Protein AF-A0A926IYL0-F1 (afdb_monomer_lite)

Organism: Aeromonas hydrophila (NCBI:txid644)

Structure (mmCIF, N/CA/C/O backbone):
data_AF-A0A926IYL0-F1
#
_entry.id   AF-A0A926IYL0-F1
#
loop_
_atom_site.group_PDB
_atom_site.id
_atom_site.type_symbol
_atom_site.label_atom_id
_atom_site.label_alt_id
_atom_site.label_comp_id
_atom_site.label_asym_id
_atom_site.label_entity_id
_atom_site.label_seq_id
_atom_site.pdbx_PDB_ins_code
_atom_site.Cartn_x
_atom_site.Cartn_y
_atom_site.Cartn_z
_atom_site.occupancy
_atom_site.B_iso_or_equiv
_atom_site.auth_seq_id
_atom_site.auth_comp_id
_atom_site.auth_asym_id
_atom_site.auth_atom_id
_atom_site.pdbx_PDB_model_num
ATOM 1 N N . MET A 1 1 ? -13.057 -9.844 16.218 1.00 82.31 1 MET A N 1
ATOM 2 C CA . MET A 1 1 ? -12.893 -8.982 15.031 1.00 82.31 1 MET A CA 1
ATOM 3 C C . MET A 1 1 ? -11.669 -8.113 15.244 1.00 82.31 1 MET A C 1
ATOM 5 O O . MET A 1 1 ? -11.475 -7.644 16.361 1.00 82.31 1 MET A O 1
ATOM 9 N N . THR A 1 2 ? -10.839 -7.947 14.222 1.00 90.50 2 THR A N 1
ATOM 10 C CA . THR A 1 2 ? -9.622 -7.123 14.269 1.00 90.50 2 THR A CA 1
ATOM 11 C C . THR A 1 2 ? -9.587 -6.169 13.085 1.00 90.50 2 THR A C 1
ATOM 13 O O . THR A 1 2 ? -9.972 -6.541 11.975 1.00 90.50 2 THR A O 1
ATOM 16 N N . CYS A 1 3 ? -9.118 -4.952 13.325 1.00 91.56 3 CYS A N 1
ATOM 17 C CA . CYS A 1 3 ? -8.721 -4.010 12.291 1.00 91.56 3 CYS A CA 1
ATOM 18 C C . CYS A 1 3 ? -7.253 -4.248 11.940 1.00 91.56 3 CYS A C 1
ATOM 20 O O . CYS A 1 3 ? -6.464 -4.689 12.785 1.00 91.56 3 CYS A O 1
ATOM 22 N N . SER A 1 4 ? -6.885 -3.922 10.708 1.00 93.75 4 SER A N 1
ATOM 23 C CA . SER A 1 4 ? -5.505 -3.995 10.247 1.00 93.75 4 SER A CA 1
ATOM 24 C C . SER A 1 4 ? -5.172 -2.742 9.461 1.00 93.75 4 SER A C 1
ATOM 26 O O . SER A 1 4 ? -5.977 -2.266 8.660 1.00 93.75 4 SER A O 1
ATOM 28 N N . ILE A 1 5 ? -3.965 -2.232 9.669 1.00 95.12 5 ILE A N 1
ATOM 29 C CA . ILE A 1 5 ? -3.376 -1.207 8.818 1.00 95.12 5 ILE A CA 1
ATOM 30 C C . ILE A 1 5 ? -2.307 -1.854 7.952 1.00 95.12 5 ILE A C 1
ATOM 32 O O . ILE A 1 5 ? -1.480 -2.630 8.438 1.00 95.12 5 ILE A O 1
ATOM 36 N N . CYS A 1 6 ? -2.370 -1.572 6.658 1.00 95.38 6 CYS A N 1
ATOM 37 C CA . CYS A 1 6 ? -1.532 -2.195 5.649 1.00 95.38 6 CYS A CA 1
ATOM 38 C C . CYS A 1 6 ? -0.869 -1.126 4.786 1.00 95.38 6 CYS A C 1
ATOM 40 O O . CYS A 1 6 ? -1.476 -0.085 4.523 1.00 95.38 6 CYS A O 1
ATOM 42 N N . SER A 1 7 ? 0.349 -1.387 4.326 1.00 95.62 7 SER A N 1
ATOM 43 C CA . SER A 1 7 ? 0.940 -0.657 3.208 1.00 95.62 7 SER A CA 1
ATOM 44 C C . SER A 1 7 ? 0.528 -1.317 1.895 1.00 95.62 7 SER A C 1
ATOM 46 O O . SER A 1 7 ? 0.312 -2.527 1.829 1.00 95.62 7 SER A O 1
ATOM 48 N N . ILE A 1 8 ? 0.403 -0.509 0.849 1.00 95.94 8 ILE A N 1
ATOM 49 C CA . ILE A 1 8 ? 0.187 -0.953 -0.526 1.00 95.94 8 ILE A CA 1
ATOM 50 C C . ILE A 1 8 ? 1.194 -0.199 -1.371 1.00 95.94 8 ILE A C 1
ATOM 52 O O . ILE A 1 8 ? 1.213 1.034 -1.327 1.00 95.94 8 ILE A O 1
ATOM 56 N N . GLY A 1 9 ? 1.987 -0.912 -2.159 1.00 94.31 9 GLY A N 1
ATOM 57 C CA . GLY A 1 9 ? 2.900 -0.263 -3.077 1.00 94.31 9 GLY A CA 1
ATOM 58 C C . GLY A 1 9 ? 3.208 -1.054 -4.332 1.00 94.31 9 GLY A C 1
ATOM 59 O O . GLY A 1 9 ? 2.863 -2.227 -4.465 1.00 94.31 9 GLY A O 1
ATOM 60 N N . SER A 1 10 ? 3.817 -0.363 -5.287 1.00 94.31 10 SER A N 1
ATOM 61 C CA . SER A 1 10 ? 4.133 -0.906 -6.602 1.00 94.31 10 SER A CA 1
ATOM 62 C C . SER A 1 10 ? 5.269 -0.133 -7.267 1.00 94.31 10 SER A C 1
ATOM 64 O O . SER A 1 10 ? 5.375 1.085 -7.102 1.00 94.31 10 SER A O 1
ATOM 66 N N . ASN A 1 11 ? 6.085 -0.849 -8.040 1.00 92.94 11 ASN A N 1
ATOM 67 C CA . ASN A 1 11 ? 7.134 -0.297 -8.899 1.00 92.94 11 ASN A CA 1
ATOM 68 C C . ASN A 1 11 ? 6.748 -0.376 -10.383 1.00 92.94 11 ASN A C 1
ATOM 70 O O . ASN A 1 11 ? 6.994 0.558 -11.143 1.00 92.94 11 ASN A O 1
ATOM 74 N N . LEU A 1 12 ? 6.142 -1.494 -10.793 1.00 91.94 12 LEU A N 1
ATOM 75 C CA . LEU A 1 12 ? 5.731 -1.743 -12.176 1.00 91.94 12 LEU A CA 1
ATOM 76 C C . LEU A 1 12 ? 4.294 -1.271 -12.370 1.00 91.94 12 LEU A C 1
ATOM 78 O O . LEU A 1 12 ? 3.441 -1.638 -11.574 1.00 91.94 12 LEU A O 1
ATOM 82 N N . ASP A 1 13 ? 4.041 -0.454 -13.395 1.00 92.50 13 ASP A N 1
ATOM 83 C CA . ASP A 1 13 ? 2.735 0.157 -13.694 1.00 92.50 13 ASP A CA 1
ATOM 84 C C . ASP A 1 13 ? 1.961 0.629 -12.442 1.00 92.50 13 ASP A C 1
ATOM 86 O O . ASP A 1 13 ? 0.798 0.269 -12.212 1.00 92.50 13 ASP A O 1
ATOM 90 N N . PRO A 1 14 ? 2.592 1.458 -11.589 1.00 91.81 14 PRO A N 1
ATOM 91 C CA . PRO A 1 14 ? 2.182 1.575 -10.198 1.00 91.81 14 PRO A CA 1
ATOM 92 C C . PRO A 1 14 ? 0.830 2.273 -10.004 1.00 91.81 14 PRO A C 1
ATOM 94 O O . PRO A 1 14 ? 0.095 1.953 -9.069 1.00 91.81 14 PRO A O 1
ATOM 97 N N . HIS A 1 15 ? 0.437 3.166 -10.920 1.00 90.69 15 HIS A N 1
ATOM 98 C CA . HIS A 1 15 ? -0.902 3.762 -10.903 1.00 90.69 15 HIS A CA 1
ATOM 99 C C . HIS A 1 15 ? -2.003 2.713 -11.101 1.00 90.69 15 HIS A C 1
ATOM 101 O O . HIS A 1 15 ? -3.037 2.777 -10.437 1.00 90.69 15 HIS A O 1
ATOM 107 N N . GLN A 1 1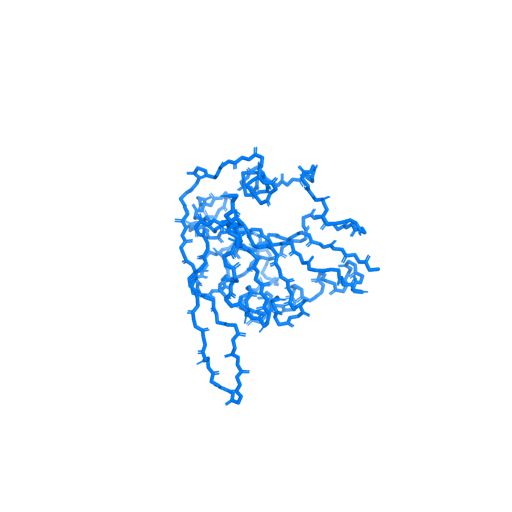6 ? -1.781 1.750 -11.998 1.00 91.25 16 GLN A N 1
ATOM 108 C CA . GLN A 1 16 ? -2.741 0.694 -12.294 1.00 91.25 16 GLN A CA 1
ATOM 109 C C . GLN A 1 16 ? -2.832 -0.288 -11.129 1.00 91.25 16 GLN A C 1
ATOM 111 O O . GLN A 1 16 ? -3.926 -0.542 -10.625 1.00 91.25 16 GLN A O 1
ATOM 116 N N . HIS A 1 17 ? -1.700 -0.823 -10.674 1.00 94.19 17 HIS A N 1
ATOM 117 C CA . HIS A 1 17 ? -1.728 -1.892 -9.682 1.00 94.19 17 HIS A CA 1
ATOM 118 C C . HIS A 1 17 ? -2.151 -1.415 -8.290 1.00 94.19 17 HIS A C 1
ATOM 120 O O . HIS A 1 17 ? -2.920 -2.116 -7.635 1.00 94.19 17 HIS A O 1
ATOM 126 N N . VAL A 1 18 ? -1.734 -0.222 -7.843 1.00 93.94 18 VAL A N 1
ATOM 127 C CA . VAL A 1 18 ? -2.199 0.312 -6.548 1.00 93.94 18 VAL A CA 1
ATOM 128 C C . VAL A 1 18 ? -3.696 0.641 -6.610 1.00 93.94 18 VAL A C 1
ATOM 130 O O . VAL A 1 18 ? -4.431 0.316 -5.680 1.00 93.94 18 VAL A O 1
ATOM 133 N N . SER A 1 19 ? -4.182 1.206 -7.723 1.00 92.25 19 SER A N 1
ATOM 134 C CA . SER A 1 19 ? -5.618 1.444 -7.951 1.00 92.25 19 SER A CA 1
ATOM 135 C C . SER A 1 19 ? -6.444 0.155 -7.854 1.00 92.25 19 SER A C 1
ATOM 137 O O . SER A 1 19 ? -7.429 0.096 -7.110 1.00 92.25 19 SER A O 1
ATOM 139 N N . GLN A 1 20 ? -6.021 -0.890 -8.572 1.00 91.94 20 GLN A N 1
ATOM 140 C CA . GLN A 1 20 ? -6.685 -2.194 -8.575 1.00 91.94 20 GLN A CA 1
ATOM 141 C C . GLN A 1 20 ? -6.681 -2.823 -7.181 1.00 91.94 20 GLN A C 1
ATOM 143 O O . GLN A 1 20 ? -7.742 -3.211 -6.695 1.00 91.94 20 GLN A O 1
ATOM 148 N N . ALA A 1 21 ? -5.536 -2.810 -6.494 1.00 93.88 21 ALA A N 1
ATOM 149 C CA . ALA A 1 21 ? -5.409 -3.353 -5.146 1.00 93.88 21 ALA A CA 1
ATOM 150 C C . ALA A 1 21 ? -6.348 -2.658 -4.149 1.00 93.88 21 ALA A C 1
ATOM 152 O O . ALA A 1 21 ? -7.046 -3.326 -3.390 1.00 93.88 21 ALA A O 1
ATOM 153 N N . VAL A 1 22 ? -6.442 -1.322 -4.172 1.00 92.44 22 VAL A N 1
ATOM 154 C CA . VAL A 1 2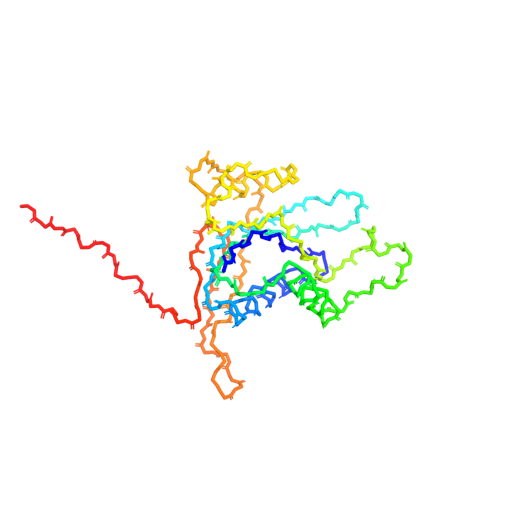2 ? -7.395 -0.588 -3.317 1.00 92.44 22 VAL A CA 1
ATOM 155 C C . VAL A 1 22 ? -8.841 -0.977 -3.648 1.00 92.44 22 VAL A C 1
ATOM 157 O O . VAL A 1 22 ? -9.652 -1.162 -2.738 1.00 92.44 22 VAL A O 1
ATOM 160 N N . GLY A 1 23 ? -9.174 -1.138 -4.932 1.00 90.50 23 GLY A N 1
ATOM 161 C CA . GLY A 1 23 ? -10.480 -1.630 -5.372 1.00 90.50 23 GLY A CA 1
ATOM 162 C C . GLY A 1 23 ? -10.801 -3.031 -4.840 1.00 90.50 23 GLY A C 1
ATOM 163 O O . GLY A 1 23 ? -11.884 -3.249 -4.294 1.00 90.50 23 GLY A O 1
ATOM 164 N N . GLU A 1 24 ? -9.857 -3.965 -4.930 1.00 91.31 24 GLU A N 1
ATOM 165 C CA . GLU A 1 24 ? -9.986 -5.337 -4.424 1.00 91.31 24 GLU A CA 1
ATOM 166 C C . GLU A 1 24 ? -10.120 -5.390 -2.899 1.00 91.31 24 GLU A C 1
ATOM 168 O O . GLU A 1 24 ? -11.002 -6.076 -2.377 1.00 91.31 24 GLU A O 1
ATOM 173 N N . LEU A 1 25 ? -9.333 -4.596 -2.170 1.00 91.31 25 LEU A N 1
ATOM 174 C CA . LEU A 1 25 ? -9.453 -4.474 -0.717 1.00 91.31 25 LEU A CA 1
ATOM 175 C C . LEU A 1 25 ? -10.805 -3.869 -0.320 1.00 91.31 25 LEU A C 1
ATOM 177 O O . LEU A 1 25 ? -11.433 -4.329 0.631 1.00 91.31 25 LEU A O 1
ATOM 181 N N . LEU A 1 26 ? -11.319 -2.883 -1.062 1.00 88.56 26 LEU A N 1
ATOM 182 C CA . LEU A 1 26 ? -12.675 -2.369 -0.838 1.00 88.56 26 LEU A CA 1
ATOM 183 C C . LEU A 1 26 ? -13.732 -3.427 -1.117 1.00 88.56 26 LEU A C 1
ATOM 185 O O . LEU A 1 26 ? -14.730 -3.498 -0.399 1.00 88.56 26 LEU A O 1
ATOM 189 N N . VAL A 1 27 ? -13.527 -4.254 -2.141 1.00 86.69 27 VAL A N 1
ATOM 190 C CA . VAL A 1 27 ? -14.383 -5.405 -2.400 1.00 86.69 27 VAL A CA 1
ATOM 191 C C . VAL A 1 27 ? -14.351 -6.328 -1.174 1.00 86.69 27 VAL A C 1
ATOM 193 O O . VAL A 1 27 ? -15.402 -6.663 -0.628 1.00 86.69 27 VAL A O 1
ATOM 196 N N . HIS A 1 28 ? -13.183 -6.668 -0.658 1.00 86.94 28 HIS A N 1
ATOM 197 C CA . HIS A 1 28 ? -13.070 -7.600 0.455 1.00 86.94 28 HIS A CA 1
ATOM 198 C C . HIS A 1 28 ? -13.622 -7.052 1.787 1.00 86.94 28 HIS A C 1
ATOM 200 O O . HIS A 1 28 ? -14.477 -7.680 2.408 1.00 86.94 28 HIS A O 1
ATOM 206 N N . PHE A 1 29 ? -13.190 -5.860 2.207 1.00 88.12 29 PHE A N 1
ATOM 207 C CA . PHE A 1 29 ? -13.500 -5.293 3.529 1.00 88.12 29 PHE A CA 1
ATOM 208 C C . PHE A 1 29 ? -14.737 -4.389 3.540 1.00 88.12 29 PHE A C 1
ATOM 210 O O . PHE A 1 29 ? -15.306 -4.100 4.586 1.00 88.12 29 PHE A O 1
ATOM 217 N N . GLY A 1 30 ? -15.187 -3.908 2.383 1.00 87.62 30 GLY A N 1
ATOM 218 C CA . GLY A 1 30 ? -16.352 -3.031 2.258 1.00 87.62 30 GLY A CA 1
ATOM 219 C C . GLY A 1 30 ? -16.083 -1.562 2.598 1.00 87.62 30 GLY A C 1
ATOM 220 O O . GLY A 1 30 ? -16.677 -0.688 1.954 1.00 87.62 30 GLY A O 1
ATOM 221 N N . ARG A 1 31 ? -15.197 -1.270 3.561 1.00 89.44 31 ARG A N 1
ATOM 222 C CA . ARG A 1 31 ? -14.730 0.083 3.909 1.00 89.44 31 ARG A CA 1
ATOM 223 C C . ARG A 1 31 ? -13.234 0.096 4.209 1.00 89.44 31 ARG A C 1
ATOM 225 O O . ARG A 1 31 ? -12.738 -0.810 4.869 1.00 89.44 31 ARG A O 1
ATOM 232 N N . LEU A 1 32 ? -12.561 1.159 3.773 1.00 92.12 32 LEU A N 1
ATOM 233 C CA . LEU A 1 32 ? -11.161 1.450 4.078 1.00 92.12 32 LEU A CA 1
ATOM 234 C C . LEU A 1 32 ? -11.004 2.930 4.444 1.00 92.12 32 LEU A C 1
ATOM 236 O O . LEU A 1 32 ? -11.699 3.779 3.884 1.00 92.12 32 LEU A O 1
ATOM 240 N N . GLN A 1 33 ? -10.055 3.247 5.316 1.00 94.12 33 GLN A N 1
ATOM 241 C CA . GLN A 1 33 ? -9.504 4.591 5.471 1.00 94.12 33 GLN A CA 1
ATOM 242 C C . GLN A 1 33 ? -8.156 4.618 4.742 1.00 94.12 33 GLN A C 1
ATOM 244 O O . GLN A 1 33 ? -7.220 3.949 5.171 1.00 94.12 33 GLN A O 1
ATOM 249 N N . LEU A 1 34 ? -8.078 5.331 3.619 1.00 95.31 34 LEU A N 1
ATOM 250 C CA . LEU A 1 34 ? -6.878 5.413 2.778 1.00 95.31 34 LEU A CA 1
ATOM 251 C C . LEU A 1 34 ? -6.104 6.694 3.108 1.00 95.31 34 LEU A C 1
ATOM 253 O O . LEU A 1 34 ? -6.734 7.740 3.258 1.00 95.31 34 LEU A O 1
ATOM 257 N N . SER A 1 35 ? -4.775 6.638 3.198 1.00 95.12 35 SER A N 1
ATOM 258 C CA . SER A 1 35 ? -3.910 7.822 3.316 1.00 95.12 35 SER A CA 1
ATOM 259 C C . SER A 1 35 ? -3.822 8.610 2.002 1.00 95.12 35 SER A C 1
ATOM 261 O O . SER A 1 35 ? -4.431 8.248 0.992 1.00 95.12 35 SER A O 1
ATOM 263 N N . SER A 1 36 ? -3.009 9.672 1.974 1.00 95.81 36 SER A N 1
A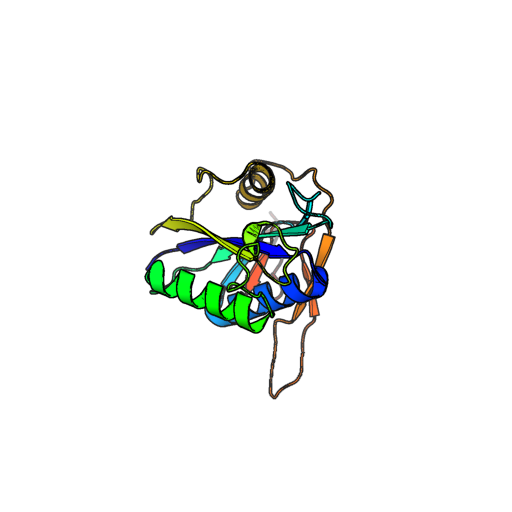TOM 264 C CA . SER A 1 36 ? -2.459 10.138 0.697 1.00 95.81 36 SER A CA 1
ATOM 265 C C . SER A 1 36 ? -1.682 9.014 -0.004 1.00 95.81 36 SER A C 1
ATOM 267 O O . SER A 1 36 ? -1.209 8.067 0.627 1.00 95.81 36 SER A O 1
ATOM 269 N N . VAL A 1 37 ? -1.547 9.122 -1.318 1.00 95.50 37 VAL A N 1
ATOM 270 C CA . VAL A 1 37 ? -0.732 8.233 -2.140 1.00 95.50 37 VAL A CA 1
ATOM 271 C C . VAL A 1 37 ? 0.506 9.018 -2.531 1.00 95.50 37 VAL A C 1
ATOM 273 O O . VAL A 1 37 ? 0.390 10.115 -3.074 1.00 95.50 37 VAL A O 1
ATOM 276 N N . ILE A 1 38 ? 1.680 8.466 -2.259 1.00 94.31 38 ILE A N 1
ATOM 277 C CA . ILE A 1 38 ? 2.962 9.119 -2.513 1.00 94.31 38 ILE A CA 1
ATOM 278 C C . ILE A 1 38 ? 3.770 8.360 -3.545 1.00 94.31 38 ILE A C 1
ATOM 280 O O . ILE A 1 38 ? 3.670 7.142 -3.660 1.00 94.31 38 ILE A O 1
ATOM 284 N N . GLN A 1 39 ? 4.600 9.094 -4.271 1.00 91.06 39 GLN A N 1
ATOM 285 C CA . GLN A 1 39 ? 5.673 8.537 -5.069 1.00 91.06 39 GLN A CA 1
ATOM 286 C C . GLN A 1 39 ? 6.983 8.672 -4.289 1.00 91.06 39 GLN A C 1
ATOM 288 O O . GLN A 1 39 ? 7.462 9.785 -4.076 1.00 91.06 39 GLN A O 1
ATOM 293 N N . THR A 1 40 ? 7.571 7.547 -3.895 1.00 84.00 40 THR A N 1
ATOM 294 C CA . THR A 1 40 ? 8.851 7.496 -3.186 1.00 84.00 40 THR A CA 1
ATOM 295 C C . THR A 1 40 ? 9.981 7.075 -4.122 1.00 84.00 40 THR A C 1
ATOM 297 O O . THR A 1 40 ? 9.786 6.440 -5.167 1.00 84.00 40 THR A O 1
ATOM 300 N N . LYS A 1 41 ? 11.209 7.449 -3.752 1.00 77.50 41 LYS A N 1
ATOM 301 C CA . LYS A 1 41 ? 12.413 6.899 -4.384 1.00 77.50 41 LYS A CA 1
ATOM 302 C C . LYS A 1 41 ? 12.651 5.480 -3.851 1.00 77.50 41 LYS A C 1
ATOM 304 O O . LYS A 1 41 ? 12.439 5.255 -2.660 1.00 77.50 41 LYS A O 1
ATOM 309 N N . PRO A 1 42 ? 13.111 4.536 -4.686 1.00 65.81 42 PRO A N 1
ATOM 310 C CA . PRO A 1 42 ? 13.356 3.177 -4.230 1.00 65.81 42 PRO A CA 1
ATOM 311 C C . PRO A 1 42 ? 14.502 3.131 -3.219 1.00 65.81 42 PRO A C 1
ATOM 313 O O . PRO A 1 42 ? 15.546 3.756 -3.414 1.00 65.81 42 PRO A O 1
ATOM 316 N N . VAL A 1 43 ? 14.338 2.319 -2.176 1.00 63.66 43 VAL A N 1
ATOM 317 C CA . VAL A 1 43 ? 15.437 1.906 -1.297 1.00 63.66 43 VAL A CA 1
ATOM 318 C C . VAL A 1 43 ? 15.905 0.531 -1.771 1.00 63.66 43 VAL A C 1
ATOM 320 O O . VAL A 1 43 ? 15.232 -0.470 -1.549 1.00 63.66 43 VAL A O 1
ATOM 323 N N . GLY A 1 44 ? 17.039 0.479 -2.474 1.00 65.44 44 GLY A N 1
ATOM 324 C CA . GLY A 1 44 ? 17.629 -0.781 -2.950 1.00 65.44 44 GLY A CA 1
ATOM 325 C C . GLY A 1 44 ? 16.970 -1.413 -4.186 1.00 65.44 44 GLY A C 1
ATOM 326 O O . GLY A 1 44 ? 17.244 -2.577 -4.469 1.00 65.44 44 GLY A O 1
ATOM 327 N N . MET A 1 45 ? 16.135 -0.670 -4.924 1.00 66.25 45 MET A N 1
ATOM 328 C CA . MET A 1 45 ? 15.557 -1.074 -6.220 1.00 66.25 45 MET A CA 1
ATOM 329 C C . MET A 1 45 ? 15.857 -0.029 -7.304 1.00 66.25 45 MET A C 1
ATOM 331 O O . MET A 1 45 ? 16.368 1.051 -7.003 1.00 66.25 45 MET A O 1
ATOM 335 N N . HIS A 1 46 ? 15.563 -0.348 -8.568 1.00 68.06 46 HIS A N 1
ATOM 336 C CA . HIS A 1 46 ? 15.955 0.492 -9.704 1.00 68.06 46 HIS A CA 1
ATOM 337 C C . HIS A 1 46 ? 14.928 1.580 -10.056 1.00 68.06 46 HIS A C 1
ATOM 339 O O . HIS A 1 46 ? 15.327 2.635 -10.550 1.00 68.06 46 HIS A O 1
ATOM 345 N N . SER A 1 47 ? 13.632 1.360 -9.809 1.00 77.25 47 SER A N 1
ATOM 346 C CA . SER A 1 47 ? 12.560 2.267 -10.248 1.00 77.25 47 SER A CA 1
ATOM 347 C C . SER A 1 47 ? 11.790 2.929 -9.101 1.00 77.25 47 SER A C 1
ATOM 349 O O . SER A 1 47 ? 11.724 2.422 -7.984 1.00 77.25 47 SER A O 1
ATOM 351 N N . ALA A 1 48 ? 11.204 4.099 -9.379 1.00 77.44 48 ALA A N 1
ATOM 352 C CA . ALA A 1 48 ? 10.330 4.804 -8.441 1.00 77.44 48 ALA A CA 1
ATOM 353 C C . ALA A 1 48 ? 9.149 3.927 -7.995 1.00 77.44 48 ALA A C 1
ATOM 355 O O . ALA A 1 48 ? 8.625 3.140 -8.778 1.00 77.44 48 ALA A O 1
ATOM 356 N N . MET A 1 49 ? 8.714 4.109 -6.751 1.00 84.31 49 MET A N 1
ATOM 357 C CA . MET A 1 49 ? 7.617 3.353 -6.151 1.00 84.31 49 MET A CA 1
ATOM 358 C C . MET A 1 49 ? 6.436 4.285 -5.882 1.00 84.31 49 MET A C 1
ATOM 360 O O . MET A 1 49 ? 6.637 5.424 -5.466 1.00 84.31 49 MET A O 1
ATOM 364 N N . ILE A 1 50 ? 5.207 3.821 -6.107 1.00 83.69 50 ILE A N 1
ATOM 365 C CA . ILE A 1 50 ? 4.013 4.463 -5.540 1.00 83.69 50 ILE A CA 1
ATOM 366 C C . ILE A 1 50 ? 3.585 3.662 -4.323 1.00 83.69 50 ILE A C 1
ATOM 368 O O . ILE A 1 50 ? 3.480 2.441 -4.415 1.00 83.69 50 ILE A O 1
ATOM 372 N N . SER A 1 51 ? 3.306 4.358 -3.225 1.00 86.12 51 SER A N 1
ATOM 373 C CA . SER A 1 51 ? 2.937 3.767 -1.943 1.00 86.12 51 SER A CA 1
ATOM 374 C C . SER A 1 51 ? 1.770 4.503 -1.291 1.00 86.12 51 SER A C 1
ATOM 376 O O . SER A 1 51 ? 1.585 5.708 -1.460 1.00 86.12 51 SER A O 1
ATOM 378 N N . SER A 1 52 ? 0.983 3.773 -0.508 1.00 87.56 52 SER A N 1
ATOM 379 C CA . SER A 1 52 ? -0.058 4.311 0.372 1.00 87.56 52 SER A CA 1
ATOM 380 C C . SER A 1 52 ? -0.242 3.405 1.588 1.00 87.56 52 SER A C 1
ATOM 382 O O . SER A 1 52 ? 0.215 2.259 1.583 1.00 87.56 52 SER A O 1
ATOM 384 N N . THR A 1 53 ? -0.926 3.897 2.619 1.00 83.88 53 THR A N 1
ATOM 385 C CA . THR A 1 53 ? -1.421 3.074 3.722 1.00 83.88 53 THR A CA 1
ATOM 386 C C . THR A 1 53 ? -2.944 3.031 3.715 1.00 83.88 53 THR A C 1
ATOM 388 O O . THR A 1 53 ? -3.626 3.994 3.356 1.00 83.88 53 THR A O 1
ATOM 391 N N . ALA A 1 54 ? -3.493 1.885 4.102 1.00 86.50 54 ALA A N 1
ATOM 392 C CA . ALA A 1 54 ? -4.925 1.674 4.224 1.00 86.50 54 ALA A CA 1
ATOM 393 C C . ALA A 1 54 ? -5.240 0.982 5.551 1.00 86.50 54 ALA A C 1
ATOM 395 O O . ALA A 1 54 ? -4.651 -0.048 5.876 1.00 86.50 54 ALA A O 1
ATOM 396 N N . CYS A 1 55 ? -6.197 1.524 6.300 1.00 84.75 55 CYS A N 1
ATOM 397 C CA . CYS A 1 55 ? -6.787 0.864 7.460 1.00 84.75 55 CYS A CA 1
ATOM 398 C C . CYS A 1 55 ? -8.116 0.217 7.057 1.00 84.75 55 CYS A C 1
ATOM 400 O O . CYS A 1 55 ? -8.980 0.876 6.469 1.00 84.75 55 CYS A O 1
ATOM 402 N N . SER A 1 56 ? -8.271 -1.076 7.335 1.00 86.31 56 SER A N 1
ATOM 403 C CA . SER A 1 56 ? -9.494 -1.818 7.040 1.00 86.31 56 SER A CA 1
ATOM 404 C C . SER A 1 56 ? -10.539 -1.646 8.137 1.00 86.31 56 SER A C 1
ATOM 406 O O . SER A 1 56 ? -10.215 -1.475 9.311 1.00 86.31 56 SER A O 1
ATOM 408 N N . SER A 1 57 ? -11.814 -1.800 7.777 1.00 82.44 57 SER A N 1
ATOM 409 C CA . SER A 1 57 ? -12.845 -2.073 8.781 1.00 82.44 57 SER A CA 1
ATOM 410 C C . SER A 1 57 ? -12.561 -3.382 9.539 1.00 82.44 57 SER A C 1
ATOM 412 O O . SER A 1 57 ? -11.818 -4.232 9.027 1.00 82.44 57 SER A O 1
ATOM 414 N N . PRO A 1 58 ? -13.178 -3.584 10.723 1.00 84.06 58 PRO A N 1
ATOM 415 C CA . PRO A 1 58 ? -13.040 -4.826 11.471 1.00 84.06 58 PRO A CA 1
ATOM 416 C C . PRO A 1 58 ? -13.358 -6.044 10.598 1.00 84.06 58 PRO A C 1
ATOM 418 O O . PRO A 1 58 ? -14.395 -6.083 9.933 1.00 84.06 58 PRO A O 1
ATOM 421 N N . SER A 1 59 ? -12.471 -7.037 10.611 1.00 83.69 59 SER A N 1
ATOM 422 C CA . SER A 1 59 ? -12.656 -8.313 9.920 1.00 83.69 59 SER A CA 1
ATOM 423 C C . SER A 1 59 ? -12.578 -9.485 10.899 1.00 83.69 59 SER A C 1
ATOM 425 O O . SER A 1 59 ? -12.057 -9.363 12.013 1.00 83.69 59 SER A O 1
ATOM 427 N N . GLU A 1 60 ? -13.124 -10.630 10.497 1.00 85.12 60 GLU A N 1
ATOM 428 C CA . GLU A 1 60 ? -12.996 -11.895 11.233 1.00 85.12 60 GLU A CA 1
ATOM 429 C C . GLU A 1 60 ? -11.774 -12.711 10.794 1.00 85.12 60 GLU A C 1
ATOM 431 O O . GLU A 1 60 ? -11.522 -13.779 11.348 1.00 85.12 60 GLU A O 1
ATOM 436 N N . LEU A 1 61 ? -11.000 -12.214 9.823 1.00 85.31 61 LEU A N 1
ATOM 437 C CA . LEU A 1 61 ? -9.817 -12.915 9.351 1.00 85.31 61 LEU A CA 1
ATOM 438 C C . LEU A 1 61 ? -8.739 -12.927 10.428 1.00 85.31 61 LEU A C 1
ATOM 440 O O . LEU A 1 61 ? -8.317 -11.888 10.938 1.00 85.31 61 LEU A O 1
ATOM 444 N N . ALA A 1 62 ? -8.231 -14.120 10.714 1.00 86.19 62 ALA A N 1
ATOM 445 C CA . ALA A 1 62 ? -7.009 -14.255 11.478 1.00 86.19 62 ALA A CA 1
ATOM 446 C C . ALA A 1 62 ? -5.817 -13.682 10.677 1.00 86.19 62 ALA A C 1
ATOM 448 O O . ALA A 1 62 ? -5.819 -13.746 9.442 1.00 86.19 62 ALA A O 1
ATOM 449 N N . PRO A 1 63 ? -4.744 -13.204 11.340 1.00 84.38 63 PRO A N 1
ATOM 450 C CA . PRO A 1 63 ? -3.599 -12.588 10.658 1.00 84.38 63 PRO A CA 1
ATOM 451 C C . PRO A 1 63 ? -2.976 -13.448 9.547 1.00 84.38 63 PRO A C 1
ATOM 453 O O . PRO A 1 63 ? -2.571 -12.933 8.507 1.00 84.38 63 PRO A O 1
ATOM 456 N N . HIS A 1 64 ? -2.941 -14.772 9.728 1.00 89.25 64 HIS A N 1
ATOM 457 C CA . HIS A 1 64 ? -2.415 -15.697 8.721 1.00 89.25 64 HIS A CA 1
ATOM 458 C C . HIS A 1 64 ? -3.312 -15.792 7.475 1.00 89.25 64 HIS A C 1
ATOM 460 O O . HIS A 1 64 ? -2.797 -15.898 6.365 1.00 89.25 64 HIS A O 1
ATOM 466 N N . GLN A 1 65 ? -4.637 -15.711 7.636 1.00 92.56 65 GLN A N 1
ATOM 467 C CA . GLN A 1 65 ? -5.585 -15.714 6.517 1.00 92.56 65 GLN A CA 1
ATOM 468 C C . GLN A 1 65 ? -5.494 -14.404 5.740 1.00 92.56 65 GLN A C 1
ATOM 470 O O . GLN A 1 65 ? -5.491 -14.418 4.512 1.00 92.56 65 GLN A O 1
ATOM 475 N N . LEU A 1 66 ? -5.346 -13.283 6.454 1.00 91.94 66 LEU A N 1
ATOM 476 C CA . LEU A 1 66 ? -5.128 -11.979 5.838 1.00 91.94 66 LEU A CA 1
ATOM 477 C C . LEU A 1 66 ? -3.825 -11.955 5.029 1.00 91.94 66 LEU A C 1
ATOM 479 O O . LEU A 1 66 ? -3.828 -11.548 3.869 1.00 91.94 66 LEU A O 1
ATOM 483 N N . LYS A 1 67 ? -2.721 -12.467 5.591 1.00 93.56 67 LYS A N 1
ATOM 484 C CA . LYS A 1 67 ? -1.454 -12.548 4.851 1.00 93.56 67 LYS A CA 1
ATOM 485 C C . LYS A 1 67 ? -1.560 -13.472 3.639 1.00 93.56 67 LYS A C 1
ATOM 487 O O . LYS A 1 67 ? -1.043 -13.124 2.582 1.00 93.56 67 LYS A O 1
ATOM 492 N N . ALA A 1 68 ? -2.242 -14.613 3.759 1.00 94.81 68 ALA A N 1
ATOM 493 C CA . ALA A 1 68 ? -2.482 -15.507 2.626 1.00 94.81 68 ALA A CA 1
ATOM 494 C C . ALA A 1 68 ? -3.307 -14.826 1.521 1.00 94.81 68 ALA A C 1
ATOM 496 O O . ALA A 1 68 ? -2.993 -14.984 0.343 1.00 94.81 68 ALA A O 1
ATOM 497 N N . HIS A 1 69 ? -4.309 -14.023 1.891 1.00 94.38 69 HIS A N 1
ATOM 498 C CA . HIS A 1 69 ? -5.088 -13.231 0.943 1.00 94.38 69 HIS A CA 1
ATOM 499 C C . HIS A 1 69 ? -4.213 -12.216 0.194 1.00 94.38 69 HIS A C 1
ATOM 501 O O . HIS A 1 69 ? -4.261 -12.164 -1.031 1.00 94.38 69 HIS A O 1
ATOM 507 N N . PHE A 1 70 ? -3.349 -11.480 0.899 1.00 95.75 70 PHE A N 1
ATOM 508 C CA . PHE A 1 70 ? -2.430 -10.525 0.269 1.00 95.75 70 PHE A CA 1
ATOM 509 C C . PHE A 1 70 ? -1.416 -11.204 -0.648 1.00 95.75 70 PHE A C 1
ATOM 511 O O . PHE A 1 70 ? -1.192 -10.733 -1.756 1.00 95.75 70 PHE A O 1
ATOM 518 N N . VAL A 1 71 ? -0.861 -12.349 -0.243 1.00 95.69 71 VAL A N 1
ATOM 519 C CA . VAL A 1 71 ? 0.015 -13.139 -1.121 1.00 95.69 71 VAL A CA 1
ATOM 520 C C . VAL A 1 71 ? -0.728 -13.565 -2.389 1.00 95.69 71 VAL A C 1
ATOM 522 O O . VAL A 1 71 ? -0.166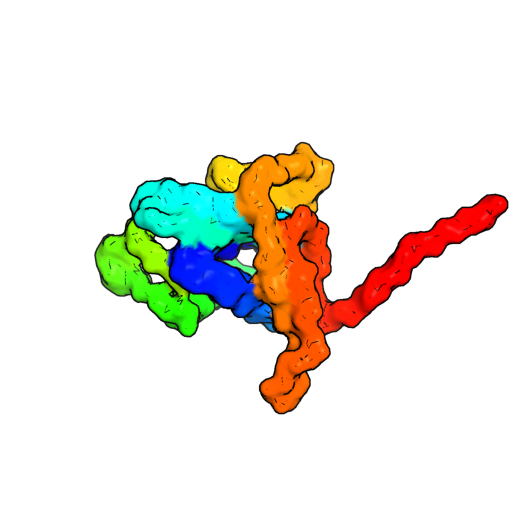 -13.476 -3.476 1.00 95.69 71 VAL A O 1
ATOM 525 N N . ALA A 1 72 ? -1.991 -13.985 -2.283 1.00 96.31 72 ALA A N 1
ATOM 526 C CA . ALA A 1 72 ? -2.790 -14.340 -3.453 1.00 96.31 72 ALA A CA 1
ATOM 527 C C . ALA A 1 72 ? -3.034 -13.137 -4.383 1.00 96.31 72 ALA A C 1
ATOM 529 O O . ALA A 1 72 ? -2.919 -13.289 -5.597 1.00 96.31 72 ALA A O 1
ATOM 530 N N . MET A 1 73 ? -3.307 -11.949 -3.831 1.00 96.06 73 MET A N 1
ATOM 531 C CA . MET A 1 73 ? -3.436 -10.712 -4.614 1.00 96.06 73 MET A CA 1
ATOM 532 C C . MET A 1 73 ? -2.132 -10.360 -5.339 1.00 96.06 73 MET A C 1
ATOM 534 O O . MET A 1 73 ? -2.136 -10.088 -6.534 1.00 96.06 73 MET A O 1
ATOM 538 N N . GLU A 1 74 ? -0.993 -10.421 -4.649 1.00 96.75 74 GLU A N 1
ATOM 539 C CA . GLU A 1 74 ? 0.313 -10.153 -5.257 1.00 96.75 74 GLU A CA 1
ATOM 540 C C . GLU A 1 74 ? 0.626 -11.106 -6.415 1.00 96.75 74 GLU A C 1
ATOM 542 O O . GLU A 1 74 ? 1.083 -10.663 -7.470 1.00 96.75 74 GLU A O 1
ATOM 547 N N . LEU A 1 75 ? 0.354 -12.405 -6.239 1.00 96.56 75 LEU A N 1
ATOM 548 C CA . LEU A 1 75 ? 0.507 -13.406 -7.297 1.00 96.56 75 LEU A CA 1
ATOM 549 C C . LEU A 1 75 ? -0.433 -13.120 -8.478 1.00 96.56 75 LEU A C 1
ATOM 551 O O . LEU A 1 75 ? -0.002 -13.198 -9.625 1.00 96.56 75 LEU A O 1
ATOM 555 N N . ALA A 1 76 ? -1.690 -12.744 -8.216 1.00 96.06 76 ALA A N 1
ATOM 556 C CA . ALA A 1 76 ? -2.663 -12.389 -9.253 1.00 96.06 76 ALA A CA 1
ATOM 557 C C . ALA A 1 76 ? -2.255 -11.133 -10.044 1.00 96.06 76 ALA A C 1
ATOM 559 O O . ALA A 1 76 ? -2.518 -11.045 -11.241 1.00 96.06 76 ALA A O 1
ATOM 560 N N . HIS A 1 77 ? -1.557 -10.198 -9.396 1.00 95.62 77 HIS A N 1
ATOM 561 C CA . HIS A 1 77 ? -0.951 -9.032 -10.038 1.00 95.62 77 HIS A CA 1
ATOM 562 C C . HIS A 1 77 ? 0.343 -9.362 -10.804 1.00 95.62 77 HIS A C 1
ATOM 564 O O . HIS A 1 77 ? 0.867 -8.492 -11.494 1.00 95.62 77 HIS A O 1
ATOM 570 N N . GLY A 1 78 ? 0.858 -10.593 -10.706 1.00 95.56 78 GLY A N 1
ATOM 571 C CA . GLY A 1 78 ? 2.036 -11.060 -11.440 1.00 95.56 78 GLY A CA 1
ATOM 572 C C . GLY A 1 78 ? 3.350 -11.007 -10.657 1.00 95.56 78 GLY A C 1
ATOM 573 O O . GLY A 1 78 ? 4.416 -11.124 -11.259 1.00 95.56 78 GLY A O 1
ATOM 574 N N . ARG A 1 79 ? 3.323 -10.825 -9.328 1.00 94.75 79 ARG A N 1
ATOM 575 C CA . ARG A 1 79 ? 4.545 -10.892 -8.511 1.00 94.75 79 ARG A CA 1
ATOM 576 C C . ARG A 1 79 ? 5.096 -12.317 -8.522 1.00 94.75 79 ARG A C 1
ATOM 578 O O . ARG A 1 79 ? 4.468 -13.224 -7.987 1.00 94.75 79 ARG A O 1
ATOM 585 N N . ASP A 1 80 ? 6.312 -12.505 -9.022 1.00 93.31 80 ASP A N 1
ATOM 586 C CA . ASP A 1 80 ? 7.023 -13.774 -8.873 1.00 93.31 80 ASP A CA 1
ATOM 587 C C . ASP A 1 80 ? 7.707 -13.846 -7.500 1.00 93.31 80 ASP A C 1
ATOM 589 O O . ASP A 1 80 ? 8.755 -13.244 -7.257 1.00 93.31 80 ASP A O 1
ATOM 593 N N . ARG A 1 81 ? 7.092 -14.582 -6.569 1.00 90.81 81 ARG A N 1
ATOM 594 C CA . ARG A 1 81 ? 7.657 -14.828 -5.232 1.00 90.81 81 ARG A CA 1
ATOM 595 C C . ARG A 1 81 ? 8.642 -16.003 -5.197 1.00 90.81 81 ARG A C 1
ATOM 597 O O . ARG A 1 81 ? 9.217 -16.253 -4.139 1.00 90.81 81 ARG A O 1
ATOM 604 N N . SER A 1 82 ? 8.812 -16.728 -6.304 1.00 91.81 82 SER A N 1
ATOM 605 C CA . SER A 1 82 ? 9.720 -17.874 -6.405 1.00 91.81 82 SER A CA 1
ATOM 606 C C . SER A 1 82 ? 11.146 -17.483 -6.809 1.00 91.81 82 SER A C 1
ATOM 608 O O . SER A 1 82 ? 12.078 -18.211 -6.463 1.00 91.81 82 SER A O 1
ATOM 610 N N . ASP A 1 83 ? 11.348 -16.321 -7.451 1.00 89.94 83 ASP A N 1
ATOM 611 C CA . ASP A 1 83 ? 12.694 -15.800 -7.736 1.00 89.94 83 ASP A CA 1
ATOM 612 C C . ASP A 1 83 ? 13.444 -15.542 -6.405 1.00 89.94 83 ASP A C 1
ATOM 614 O O . ASP A 1 83 ? 12.952 -14.795 -5.548 1.00 89.94 83 ASP A O 1
ATOM 618 N N . PRO A 1 84 ? 14.655 -16.099 -6.206 1.00 89.44 84 PRO A N 1
ATOM 619 C CA . PRO A 1 84 ? 15.480 -15.844 -5.020 1.00 89.44 84 PRO A CA 1
ATOM 620 C C . PRO A 1 84 ? 15.758 -14.355 -4.745 1.00 89.44 84 PRO A C 1
ATOM 622 O O . PRO A 1 84 ? 16.055 -13.969 -3.613 1.00 89.44 84 PRO A O 1
ATOM 625 N N . ARG A 1 85 ? 15.656 -13.505 -5.771 1.00 87.44 85 ARG A N 1
ATOM 626 C CA . ARG A 1 85 ? 15.857 -12.051 -5.730 1.00 87.44 85 ARG A CA 1
ATOM 627 C C . ARG A 1 85 ? 14.545 -11.271 -5.632 1.00 87.44 85 ARG A C 1
ATOM 629 O O . ARG A 1 85 ? 14.584 -10.045 -5.677 1.00 87.44 85 ARG A O 1
ATOM 636 N N . CYS A 1 86 ? 13.397 -11.924 -5.438 1.00 84.56 86 CYS A N 1
ATOM 637 C CA . CYS A 1 86 ? 12.071 -11.286 -5.397 1.00 84.56 86 CYS A CA 1
ATOM 638 C C . CYS A 1 86 ? 11.936 -10.123 -4.392 1.00 84.56 86 CYS A C 1
ATOM 640 O O . CYS A 1 86 ? 11.011 -9.318 -4.495 1.00 84.56 86 CYS A O 1
ATOM 642 N N . LYS A 1 87 ? 12.849 -10.007 -3.418 1.00 84.62 87 LYS A N 1
ATOM 643 C CA . LYS A 1 87 ? 12.913 -8.880 -2.474 1.00 84.62 87 LYS A CA 1
ATOM 644 C C . LYS A 1 87 ? 13.450 -7.588 -3.101 1.00 84.62 87 LYS A C 1
ATOM 646 O O . LYS A 1 87 ? 12.966 -6.518 -2.742 1.00 84.62 87 LYS A O 1
ATOM 651 N N . VAL A 1 88 ? 14.413 -7.691 -4.020 1.00 82.69 88 VAL A N 1
ATOM 652 C CA . VAL A 1 88 ? 15.135 -6.551 -4.627 1.00 82.69 88 VAL A CA 1
ATOM 653 C C . VAL A 1 88 ? 14.690 -6.240 -6.055 1.00 82.69 88 VAL A C 1
ATOM 655 O O . VAL A 1 88 ? 15.101 -5.232 -6.621 1.00 82.69 88 VAL A O 1
ATOM 658 N N . LEU A 1 89 ? 13.875 -7.110 -6.652 1.00 87.56 89 LEU A N 1
ATOM 659 C CA . LEU A 1 89 ? 13.281 -6.869 -7.960 1.00 87.56 89 LEU A CA 1
ATOM 660 C C . LEU A 1 89 ? 12.031 -5.995 -7.839 1.00 87.56 89 LEU A C 1
ATOM 662 O O . LEU A 1 89 ? 11.231 -6.148 -6.906 1.00 87.56 89 LEU A O 1
ATOM 666 N N . ASP A 1 90 ? 11.865 -5.131 -8.838 1.00 91.31 90 ASP A N 1
ATOM 667 C CA . ASP A 1 90 ? 10.642 -4.375 -9.059 1.00 91.31 90 ASP A CA 1
ATOM 668 C C . ASP A 1 90 ? 9.455 -5.337 -9.168 1.00 91.31 90 ASP A C 1
ATOM 670 O O . ASP A 1 90 ? 9.556 -6.432 -9.730 1.00 91.31 90 ASP A O 1
ATOM 674 N N . ARG A 1 91 ? 8.318 -4.927 -8.611 1.00 92.88 91 ARG A N 1
ATOM 675 C CA . ARG A 1 91 ? 7.122 -5.762 -8.536 1.00 92.88 91 ARG A CA 1
ATOM 676 C C . ARG A 1 91 ? 5.857 -4.979 -8.863 1.00 92.88 91 ARG A C 1
ATOM 678 O O . ARG A 1 91 ? 5.799 -3.775 -8.599 1.00 92.88 91 ARG A O 1
ATOM 685 N N . PRO A 1 92 ? 4.840 -5.666 -9.405 1.00 94.88 92 PRO A N 1
ATOM 686 C CA . PRO A 1 92 ? 3.559 -5.047 -9.716 1.00 94.88 92 PRO A CA 1
ATOM 687 C C . PRO A 1 92 ? 2.778 -4.696 -8.451 1.00 94.88 92 PRO A C 1
ATOM 689 O O . PRO A 1 92 ? 2.05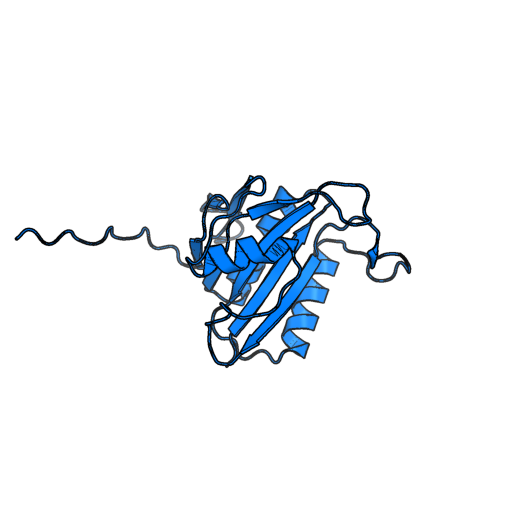5 -3.709 -8.436 1.00 94.88 92 PRO A O 1
ATOM 692 N N . LEU A 1 93 ? 2.927 -5.465 -7.371 1.00 95.44 93 LEU A N 1
ATOM 693 C CA . LEU A 1 93 ? 2.224 -5.225 -6.116 1.00 95.44 93 LEU A CA 1
ATOM 694 C C . LEU A 1 93 ? 3.030 -5.751 -4.922 1.00 95.44 93 LEU A C 1
ATOM 696 O O . LEU A 1 93 ? 3.614 -6.836 -4.985 1.00 95.44 93 LEU A O 1
ATOM 700 N N . ASP A 1 94 ? 3.030 -4.981 -3.841 1.00 94.38 94 ASP A N 1
ATOM 701 C CA . ASP A 1 94 ? 3.549 -5.320 -2.516 1.00 94.38 94 ASP A CA 1
ATOM 702 C C . ASP A 1 94 ? 2.502 -4.884 -1.485 1.00 94.38 94 ASP A C 1
ATOM 704 O O . ASP A 1 94 ? 2.122 -3.708 -1.460 1.00 94.38 94 ASP A O 1
ATOM 708 N N . ILE A 1 95 ? 1.995 -5.819 -0.677 1.00 95.19 95 ILE A N 1
ATOM 709 C CA . ILE A 1 95 ? 1.050 -5.510 0.405 1.00 95.19 95 ILE A CA 1
ATOM 710 C C . ILE A 1 95 ? 1.532 -6.148 1.705 1.00 95.19 95 ILE A C 1
ATOM 712 O O . ILE A 1 95 ? 1.597 -7.378 1.851 1.00 95.19 95 ILE A O 1
ATOM 716 N N . ASP A 1 96 ? 1.784 -5.300 2.699 1.00 93.75 96 ASP A N 1
ATOM 717 C CA . ASP A 1 96 ? 2.231 -5.725 4.017 1.00 93.75 96 ASP A CA 1
ATOM 718 C C . ASP A 1 96 ? 1.294 -5.256 5.121 1.00 93.75 96 ASP A C 1
ATOM 720 O O . ASP A 1 96 ? 0.819 -4.124 5.144 1.00 93.75 96 ASP A O 1
ATOM 724 N N . ILE A 1 97 ? 1.038 -6.161 6.067 1.00 94.44 97 ILE A N 1
ATOM 725 C CA . ILE A 1 97 ? 0.325 -5.845 7.302 1.00 94.44 97 ILE A CA 1
ATOM 726 C C . ILE A 1 97 ? 1.324 -5.128 8.209 1.00 94.44 97 ILE A C 1
ATOM 728 O O . ILE A 1 97 ? 2.302 -5.736 8.638 1.00 94.44 97 ILE A O 1
ATOM 732 N N . LEU A 1 98 ? 1.064 -3.861 8.515 1.00 94.56 98 LEU A N 1
ATOM 733 C CA . LEU A 1 98 ? 1.911 -3.053 9.393 1.00 94.56 98 LEU A CA 1
ATOM 734 C C . LEU A 1 98 ? 1.557 -3.299 10.865 1.00 94.56 98 LEU A C 1
ATOM 736 O O . LEU A 1 98 ? 2.433 -3.477 11.706 1.00 94.56 98 LEU A O 1
ATOM 740 N N . ALA A 1 99 ? 0.259 -3.352 11.177 1.00 93.75 99 ALA A N 1
ATOM 741 C CA . ALA A 1 99 ? -0.241 -3.693 12.504 1.00 93.75 99 ALA A CA 1
ATOM 742 C C . ALA A 1 99 ? -1.655 -4.281 12.433 1.00 93.75 99 ALA A C 1
ATOM 744 O O . ALA A 1 99 ? -2.387 -4.099 11.458 1.00 93.75 99 ALA A O 1
ATOM 745 N N . SER A 1 100 ? -2.048 -5.013 13.474 1.00 93.19 100 SER A N 1
ATOM 746 C CA . SER A 1 100 ? -3.413 -5.516 13.652 1.00 93.19 100 SER A CA 1
ATOM 747 C C . SER A 1 100 ? -3.810 -5.444 15.119 1.00 93.19 100 SER A C 1
ATOM 749 O O . SER A 1 100 ? -3.010 -5.763 15.996 1.00 93.19 100 SER A O 1
ATOM 751 N N . SER A 1 101 ? -5.034 -5.002 15.386 1.00 91.81 101 SER A N 1
ATOM 752 C CA . SER A 1 101 ? -5.546 -4.781 16.741 1.00 91.81 101 SER A CA 1
ATOM 753 C C . SER A 1 101 ? -7.064 -4.946 16.776 1.00 91.81 101 SER A C 1
ATOM 755 O O . SER A 1 101 ? -7.727 -4.952 15.744 1.00 91.81 101 SER A O 1
ATOM 757 N N . GLN A 1 102 ? -7.633 -5.094 17.971 1.00 90.38 102 GLN A N 1
ATOM 758 C CA . GLN A 1 102 ? -9.085 -4.990 18.165 1.00 90.38 102 GLN A CA 1
ATOM 759 C C . GLN A 1 102 ? -9.569 -3.531 18.079 1.00 90.38 102 GLN A C 1
ATOM 761 O O . GLN A 1 102 ? -10.752 -3.298 17.855 1.00 90.38 102 GLN A O 1
ATOM 766 N N . SER A 1 103 ? -8.652 -2.571 18.244 1.00 88.75 103 SER A N 1
ATOM 767 C CA . SER A 1 103 ? -8.871 -1.136 18.033 1.00 88.75 103 SER A CA 1
ATOM 768 C C . SER A 1 103 ? -8.508 -0.729 16.600 1.00 88.75 103 SER A C 1
ATOM 770 O O . SER A 1 103 ? -7.634 -1.345 15.988 1.00 88.75 103 SER A O 1
ATOM 772 N N . ASP A 1 104 ? -9.149 0.317 16.078 1.00 86.19 104 ASP A N 1
ATOM 773 C CA . ASP A 1 104 ? -8.816 0.975 14.806 1.00 86.19 104 ASP A CA 1
ATOM 774 C C . ASP A 1 104 ? -7.836 2.158 14.965 1.00 86.19 104 ASP A C 1
ATOM 776 O O . ASP A 1 104 ? -7.454 2.793 13.976 1.00 86.19 104 ASP A O 1
ATOM 780 N N . ASP A 1 105 ? -7.380 2.436 16.190 1.00 91.94 105 ASP A N 1
ATOM 781 C CA . ASP A 1 105 ? -6.324 3.411 16.467 1.00 91.94 105 ASP A CA 1
ATOM 782 C C . ASP A 1 105 ? -4.930 2.780 16.317 1.00 91.94 105 ASP A C 1
ATOM 784 O O . ASP A 1 105 ? -4.440 2.069 17.198 1.00 91.94 105 ASP A O 1
ATOM 788 N N . PHE A 1 106 ? -4.282 3.078 15.191 1.00 94.19 106 PHE A N 1
ATOM 789 C CA . PHE A 1 106 ? -2.897 2.725 14.882 1.00 94.19 106 PHE A CA 1
ATOM 790 C C . PHE A 1 106 ? -1.966 3.943 14.915 1.00 94.19 106 PHE A C 1
ATOM 792 O O . PHE A 1 106 ? -0.853 3.873 14.401 1.00 94.19 106 PHE A O 1
ATOM 799 N N . SER A 1 107 ? -2.375 5.058 15.531 1.00 92.62 107 SER A N 1
ATOM 800 C CA . SER A 1 107 ? -1.607 6.315 15.536 1.00 92.62 107 SER A CA 1
ATOM 801 C C . SER A 1 107 ? -0.228 6.233 16.207 1.00 92.62 107 SER A C 1
ATOM 803 O O . SER A 1 107 ? 0.563 7.169 16.104 1.00 92.62 107 SER A O 1
ATOM 805 N N . THR A 1 108 ? 0.056 5.138 16.916 1.00 91.75 108 THR A N 1
ATOM 806 C CA . THR A 1 108 ? 1.335 4.845 17.583 1.00 91.75 108 THR A CA 1
ATOM 807 C C . THR A 1 108 ? 2.019 3.588 17.039 1.00 91.75 108 THR A C 1
ATOM 809 O O . THR A 1 108 ? 3.023 3.141 17.600 1.00 91.75 108 THR A O 1
ATOM 812 N N . ALA A 1 109 ? 1.483 2.993 15.966 1.00 92.94 109 ALA A N 1
ATOM 813 C CA . ALA A 1 109 ? 2.092 1.837 15.323 1.00 92.94 109 ALA A CA 1
ATOM 814 C C . ALA A 1 109 ? 3.481 2.205 14.786 1.00 92.94 109 ALA A C 1
ATOM 816 O O . ALA A 1 109 ? 3.684 3.286 14.237 1.00 92.94 109 ALA A O 1
ATOM 817 N N . ARG A 1 110 ? 4.443 1.294 14.944 1.00 92.94 110 ARG A N 1
ATOM 818 C CA . ARG A 1 110 ? 5.772 1.450 14.349 1.00 92.94 110 ARG A CA 1
ATOM 819 C C . ARG A 1 110 ? 5.714 0.977 12.906 1.00 92.94 110 ARG A C 1
ATOM 821 O O . ARG A 1 110 ? 5.347 -0.172 12.667 1.00 92.94 110 ARG A O 1
ATOM 828 N N . VAL A 1 111 ? 6.078 1.851 11.980 1.00 92.44 111 VAL A N 1
ATOM 829 C CA . VAL A 1 111 ? 6.127 1.568 10.545 1.00 92.44 111 VAL A CA 1
ATOM 830 C C . VAL A 1 111 ? 7.511 1.916 10.005 1.00 92.44 111 VAL A C 1
ATOM 832 O O . VAL A 1 111 ? 8.348 2.465 10.722 1.00 92.44 111 VAL A O 1
ATOM 835 N N . ASP A 1 112 ? 7.780 1.546 8.758 1.00 90.00 112 ASP A N 1
ATOM 836 C CA . ASP A 1 112 ? 9.008 1.973 8.092 1.00 90.00 112 ASP A CA 1
ATOM 837 C C . ASP A 1 112 ? 9.014 3.495 7.906 1.00 90.00 112 ASP A C 1
ATOM 839 O O . ASP A 1 112 ? 7.971 4.098 7.663 1.00 90.00 112 ASP A O 1
ATOM 843 N N . ALA A 1 113 ? 10.200 4.111 7.937 1.00 89.56 113 ALA A N 1
ATOM 844 C CA . ALA A 1 113 ? 10.354 5.570 7.946 1.00 89.56 113 ALA A CA 1
ATOM 845 C C . ALA A 1 113 ? 9.624 6.297 6.798 1.00 89.56 113 ALA A C 1
ATOM 847 O O . ALA A 1 113 ? 9.122 7.401 6.977 1.00 89.56 113 ALA A O 1
ATOM 848 N N . TYR A 1 114 ? 9.522 5.677 5.617 1.00 88.19 114 TYR A N 1
ATOM 849 C CA . TYR A 1 114 ? 8.822 6.267 4.466 1.00 88.19 114 TYR A CA 1
ATOM 850 C C . TYR A 1 114 ? 7.284 6.247 4.598 1.00 88.19 114 TYR A C 1
ATOM 852 O O . TYR A 1 114 ? 6.584 6.864 3.799 1.00 88.19 114 TYR A O 1
ATOM 860 N N . LEU A 1 115 ? 6.747 5.518 5.579 1.00 93.06 115 LEU A N 1
ATOM 861 C CA . LEU A 1 115 ? 5.319 5.428 5.888 1.00 93.06 115 LEU A CA 1
ATOM 862 C C . LEU A 1 115 ? 4.924 6.278 7.103 1.00 93.06 115 LEU A C 1
ATOM 864 O O . LEU A 1 115 ? 3.727 6.469 7.323 1.00 93.06 115 LEU A O 1
ATOM 868 N N . ASP A 1 116 ? 5.887 6.793 7.874 1.00 93.81 116 ASP A N 1
ATOM 869 C CA . ASP A 1 116 ? 5.624 7.542 9.111 1.00 93.81 116 ASP A CA 1
ATOM 870 C C . ASP A 1 116 ? 4.737 8.768 8.856 1.00 93.81 116 ASP A C 1
ATOM 872 O O . ASP A 1 116 ? 3.742 8.977 9.554 1.00 93.81 116 ASP A O 1
ATOM 876 N N . GLU A 1 117 ? 5.037 9.552 7.815 1.00 95.00 117 GLU A N 1
ATOM 877 C CA . GLU A 1 117 ? 4.234 10.732 7.472 1.00 95.00 117 GLU A CA 1
ATOM 878 C C . GLU A 1 117 ? 2.825 10.356 6.997 1.00 95.00 117 GLU A C 1
ATOM 880 O O . GLU A 1 117 ? 1.856 11.022 7.365 1.00 95.00 117 GLU A O 1
ATOM 885 N N . LEU A 1 118 ? 2.685 9.267 6.227 1.00 95.44 118 LEU A N 1
ATOM 886 C CA . LEU A 1 118 ? 1.378 8.766 5.790 1.00 95.44 118 LEU A CA 1
ATOM 887 C C . LEU A 1 118 ? 0.524 8.344 6.985 1.00 95.44 118 LEU A C 1
ATOM 889 O O . LEU A 1 118 ? -0.667 8.651 7.030 1.00 95.44 118 LEU A O 1
ATOM 893 N N . LEU A 1 119 ? 1.125 7.645 7.952 1.00 95.56 119 LEU A N 1
ATOM 894 C CA . LEU A 1 119 ? 0.448 7.225 9.173 1.00 95.56 119 LEU A CA 1
ATOM 895 C C . LEU A 1 119 ? 0.040 8.438 10.015 1.00 95.56 119 LEU A C 1
ATOM 897 O O . LEU A 1 119 ? -1.111 8.535 10.439 1.00 95.56 119 LEU A O 1
ATOM 901 N N . ALA A 1 120 ? 0.956 9.385 10.227 1.00 94.31 120 ALA A N 1
ATOM 902 C CA . ALA A 1 120 ? 0.672 10.601 10.978 1.00 94.31 120 ALA A CA 1
ATOM 903 C C . ALA A 1 120 ? -0.465 11.407 10.332 1.00 94.31 120 ALA A C 1
ATOM 905 O O . ALA A 1 120 ? -1.382 11.838 11.031 1.00 94.31 120 ALA A O 1
ATOM 906 N N . GLU A 1 121 ? -0.451 11.573 9.009 1.00 95.31 121 GLU A N 1
ATOM 907 C CA . GLU A 1 121 ? -1.502 12.272 8.266 1.00 95.31 121 GLU A CA 1
ATOM 908 C C . GLU A 1 121 ? -2.850 11.541 8.344 1.00 95.31 121 GLU A C 1
ATOM 910 O O . GLU A 1 121 ? -3.877 12.178 8.586 1.00 95.31 121 GLU A O 1
ATOM 915 N N . LEU A 1 122 ? -2.860 10.207 8.218 1.00 93.56 122 LEU A N 1
ATOM 916 C CA . LEU A 1 122 ? -4.071 9.381 8.320 1.00 93.56 122 LEU A CA 1
ATOM 917 C C . LEU A 1 122 ? -4.812 9.580 9.654 1.00 93.56 122 LEU A C 1
ATOM 919 O O . LEU A 1 122 ? -6.043 9.505 9.690 1.00 93.56 122 LEU A O 1
ATOM 923 N N . TYR A 1 123 ? -4.067 9.872 10.724 1.00 93.69 123 TYR A N 1
ATOM 924 C CA . TYR A 1 123 ? -4.581 10.165 12.066 1.00 93.69 123 TYR A CA 1
ATOM 925 C C . TYR A 1 123 ? -4.585 11.665 12.424 1.00 93.69 123 TYR A C 1
ATOM 927 O O . TYR A 1 123 ? -4.797 12.018 13.584 1.00 93.69 123 TYR A O 1
ATOM 935 N N . GLY A 1 124 ? -4.366 12.561 11.454 1.00 93.31 124 GLY A N 1
ATOM 936 C CA . GLY A 1 124 ? -4.453 14.015 11.641 1.00 93.31 124 GLY A CA 1
ATOM 937 C C . GLY A 1 124 ? -3.342 14.632 12.501 1.00 93.31 124 GLY A C 1
ATOM 938 O O . GLY A 1 124 ? -3.534 15.703 13.071 1.00 93.31 124 GLY A O 1
ATOM 939 N N . ARG A 1 125 ? -2.191 13.963 12.622 1.00 92.62 125 ARG A N 1
ATOM 940 C CA . ARG A 1 125 ? -1.040 14.378 13.446 1.00 92.62 125 ARG A CA 1
ATOM 941 C C . ARG A 1 125 ? 0.146 14.910 12.641 1.00 92.62 125 ARG A C 1
ATOM 943 O O . ARG A 1 125 ? 1.171 15.240 13.229 1.00 92.62 125 ARG A O 1
ATOM 950 N N . GLY A 1 126 ? 0.034 14.984 11.318 1.00 92.12 126 GLY A N 1
ATOM 951 C CA . GLY A 1 126 ? 1.131 15.400 10.450 1.00 92.12 126 GLY A CA 1
ATOM 952 C C . GLY A 1 126 ? 0.684 15.746 9.037 1.00 92.12 126 GLY A C 1
ATOM 953 O O . GLY A 1 126 ? -0.501 15.685 8.708 1.00 92.12 126 GLY A O 1
ATOM 954 N N . GLN A 1 127 ? 1.660 16.126 8.219 1.00 92.38 127 GLN A N 1
ATOM 955 C CA . GLN A 1 127 ? 1.504 16.368 6.790 1.00 92.38 127 GLN A CA 1
ATOM 956 C C . GLN A 1 127 ? 2.549 15.550 6.043 1.00 92.38 127 GLN A C 1
ATOM 958 O O . GLN A 1 127 ? 3.647 15.334 6.548 1.00 92.38 127 GLN A O 1
ATOM 963 N N . VAL A 1 128 ? 2.179 15.114 4.847 1.00 93.69 128 VAL A N 1
ATOM 964 C CA . VAL A 1 128 ? 3.053 14.359 3.953 1.00 93.69 128 VAL A CA 1
ATOM 965 C C . VAL A 1 128 ? 3.767 15.326 3.020 1.00 93.69 128 VAL A C 1
ATOM 967 O O . VAL A 1 128 ? 3.108 16.075 2.290 1.00 93.69 128 VAL A O 1
ATOM 970 N N . HIS A 1 129 ? 5.094 15.287 3.037 1.00 93.12 129 HIS A N 1
ATOM 971 C CA . HIS A 1 129 ? 5.964 16.128 2.216 1.00 93.12 129 HIS A CA 1
ATOM 972 C C . HIS A 1 129 ? 6.417 15.431 0.935 1.00 93.12 129 HIS A C 1
ATOM 974 O O . HIS A 1 129 ? 6.773 16.103 -0.037 1.00 93.12 129 HIS A O 1
ATOM 980 N N . ASP A 1 130 ? 6.381 14.098 0.909 1.00 91.44 130 ASP A N 1
ATOM 981 C CA . ASP A 1 130 ? 6.620 13.338 -0.310 1.00 91.44 130 ASP A CA 1
ATOM 982 C C . ASP A 1 130 ? 5.634 13.719 -1.419 1.00 91.44 130 ASP A C 1
ATOM 984 O O . ASP A 1 130 ? 4.499 14.159 -1.191 1.00 91.44 130 ASP A O 1
ATOM 988 N N . ARG A 1 131 ? 6.073 13.531 -2.667 1.00 92.88 131 ARG A N 1
ATOM 989 C CA . ARG A 1 131 ? 5.270 13.871 -3.841 1.00 92.88 131 ARG A CA 1
ATOM 990 C C . ARG A 1 131 ? 3.990 13.040 -3.849 1.00 92.88 131 ARG A C 1
ATOM 992 O O . ARG A 1 131 ? 4.016 11.856 -4.181 1.00 92.88 131 ARG A O 1
ATOM 999 N N . LYS A 1 132 ? 2.860 13.687 -3.575 1.00 95.00 132 LYS A N 1
ATOM 1000 C CA . LYS A 1 132 ? 1.540 13.068 -3.690 1.00 95.00 132 LYS A CA 1
ATOM 1001 C C . LYS A 1 132 ? 1.142 12.861 -5.146 1.00 95.00 132 LYS A C 1
ATOM 1003 O O . LYS A 1 132 ? 1.453 13.681 -6.014 1.00 95.00 132 LYS A O 1
ATOM 1008 N N . VAL A 1 133 ? 0.411 11.786 -5.404 1.00 94.00 133 VAL A N 1
ATOM 1009 C CA . VAL A 1 133 ? -0.129 11.442 -6.721 1.00 94.00 133 VAL A CA 1
ATOM 1010 C C . VAL A 1 133 ? -1.596 11.049 -6.608 1.00 94.00 133 VAL A C 1
ATOM 1012 O O . VAL A 1 133 ? -2.073 10.656 -5.544 1.00 94.00 133 VAL A O 1
ATOM 1015 N N . THR A 1 134 ? -2.328 11.164 -7.713 1.00 93.69 134 THR A N 1
ATOM 1016 C CA . THR A 1 134 ? -3.710 10.694 -7.790 1.00 93.69 134 THR A CA 1
ATOM 1017 C C . THR A 1 134 ? -3.783 9.290 -8.370 1.00 93.69 134 THR A C 1
ATOM 1019 O O . THR A 1 134 ? -3.039 8.936 -9.289 1.00 93.69 134 THR A O 1
ATOM 1022 N N . LEU A 1 135 ? -4.721 8.503 -7.854 1.00 89.56 135 LEU A N 1
ATOM 1023 C CA . LEU A 1 135 ? -5.107 7.216 -8.412 1.00 89.56 135 LEU A CA 1
ATOM 1024 C C . LEU A 1 135 ? -6.580 7.268 -8.825 1.00 89.56 135 LEU A C 1
ATOM 1026 O O . LEU A 1 135 ? -7.407 7.724 -8.023 1.00 89.56 135 LEU A O 1
ATOM 1030 N N . PRO A 1 136 ? -6.937 6.760 -10.018 1.00 88.69 136 PRO A N 1
ATOM 1031 C CA . PRO A 1 136 ? -8.327 6.450 -10.306 1.00 88.69 136 PRO A CA 1
ATOM 1032 C C . PRO A 1 136 ? -8.765 5.317 -9.378 1.00 88.69 136 PRO A C 1
ATOM 1034 O O . PRO A 1 136 ? -8.024 4.367 -9.156 1.00 88.69 136 PRO A O 1
ATOM 1037 N N . LEU A 1 137 ? -9.962 5.394 -8.819 1.00 84.69 137 LEU A N 1
ATOM 1038 C CA . LEU A 1 137 ? -10.549 4.348 -7.997 1.00 84.69 137 LEU A CA 1
ATOM 1039 C C . LEU A 1 137 ? -11.885 3.941 -8.607 1.00 84.69 137 LEU A C 1
ATOM 1041 O O . LEU A 1 137 ? -12.828 4.735 -8.650 1.00 84.69 137 LEU A O 1
ATOM 1045 N N . HIS A 1 138 ? -11.961 2.687 -9.043 1.00 76.50 138 HIS A N 1
ATOM 1046 C CA . HIS A 1 138 ? -13.149 2.098 -9.649 1.00 76.50 138 HIS A CA 1
ATOM 1047 C C . HIS A 1 138 ? -13.943 1.334 -8.579 1.00 76.50 138 HIS A C 1
ATOM 1049 O O . HIS A 1 138 ? -13.582 0.220 -8.207 1.00 76.50 138 HIS A O 1
ATOM 1055 N N . THR A 1 139 ? -15.015 1.921 -8.039 1.00 60.62 139 THR A N 1
ATOM 1056 C CA . THR A 1 139 ? -15.724 1.356 -6.864 1.00 60.62 139 THR A CA 1
ATOM 1057 C C . THR A 1 139 ? -16.985 0.561 -7.202 1.00 60.62 139 THR A C 1
ATOM 1059 O O . THR A 1 139 ? -17.572 -0.064 -6.313 1.00 60.62 139 THR A O 1
ATOM 1062 N N . ARG A 1 140 ? -17.423 0.545 -8.468 1.00 57.94 140 ARG A N 1
ATOM 1063 C CA . ARG A 1 140 ? -18.698 -0.072 -8.856 1.00 57.94 140 ARG A CA 1
ATOM 1064 C C . ARG A 1 140 ? -18.571 -0.920 -10.117 1.00 57.94 140 ARG A C 1
ATOM 1066 O O . ARG A 1 140 ? -18.547 -0.385 -11.219 1.00 57.94 140 ARG A O 1
ATOM 1073 N N . LEU A 1 141 ? -18.569 -2.239 -9.930 1.00 49.19 141 LEU A N 1
ATOM 1074 C CA . LEU A 1 141 ? -18.860 -3.226 -10.969 1.00 49.19 141 LEU A CA 1
ATOM 1075 C C . LEU A 1 141 ? -20.321 -3.666 -10.796 1.00 49.19 141 LEU A C 1
ATOM 1077 O O . LEU A 1 141 ? -20.643 -4.386 -9.852 1.00 49.19 141 LEU A O 1
ATOM 1081 N N . MET A 1 142 ? -21.226 -3.227 -11.672 1.00 42.16 142 MET A N 1
ATOM 1082 C CA . MET A 1 142 ? -22.518 -3.910 -11.860 1.00 42.16 142 MET A CA 1
ATOM 1083 C C . MET A 1 142 ? -22.474 -4.569 -13.234 1.00 42.16 142 MET A C 1
ATOM 1085 O O . MET A 1 142 ? -22.146 -3.899 -14.212 1.00 42.16 142 MET A O 1
ATOM 1089 N N . ALA A 1 143 ? -22.782 -5.867 -13.310 1.00 46.72 143 ALA A N 1
ATOM 1090 C CA . ALA A 1 143 ? -22.857 -6.613 -14.572 1.00 46.72 143 ALA A CA 1
ATOM 1091 C C . ALA A 1 143 ? -21.643 -6.394 -15.510 1.00 46.72 143 ALA A C 1
ATOM 1093 O O . ALA A 1 143 ? -21.804 -6.189 -16.711 1.00 46.72 143 ALA A O 1
ATOM 1094 N N . GLY A 1 144 ? -20.424 -6.382 -14.955 1.00 51.97 144 GLY A N 1
ATOM 1095 C CA . GLY A 1 144 ? -19.188 -6.260 -15.738 1.00 51.97 144 GLY A CA 1
ATOM 1096 C C . GLY A 1 144 ? -18.855 -4.856 -16.263 1.00 51.97 144 GLY A C 1
ATOM 1097 O O . GLY A 1 144 ? -17.930 -4.732 -17.058 1.00 51.97 144 GLY A O 1
ATOM 1098 N N . LYS A 1 145 ? -19.560 -3.796 -15.837 1.00 47.91 145 LYS A N 1
ATOM 1099 C CA . LYS A 1 145 ? -19.231 -2.406 -16.202 1.00 47.91 145 LYS A CA 1
ATOM 1100 C C . LYS A 1 145 ? -18.765 -1.592 -14.998 1.00 47.91 145 LYS A C 1
ATOM 1102 O O . LYS A 1 145 ? -19.411 -1.621 -13.950 1.00 47.91 145 LYS A O 1
ATOM 1107 N N . VAL A 1 146 ? -17.670 -0.851 -15.187 1.00 53.62 146 VAL A N 1
ATOM 1108 C CA . VAL A 1 146 ? -17.208 0.216 -14.285 1.00 53.62 146 VAL A CA 1
ATOM 1109 C C . VAL A 1 146 ? -18.203 1.372 -14.382 1.00 53.62 146 VAL A C 1
ATOM 1111 O O . VAL A 1 146 ? -18.449 1.876 -15.474 1.00 53.62 146 VAL A O 1
ATOM 1114 N N . ILE A 1 147 ? -18.824 1.749 -13.264 1.00 56.25 147 ILE A N 1
ATOM 1115 C CA . ILE A 1 147 ? -19.904 2.758 -13.244 1.00 56.25 147 ILE A CA 1
ATOM 1116 C C . ILE A 1 147 ? -19.471 4.072 -12.583 1.00 56.25 147 ILE A C 1
ATOM 1118 O O . ILE A 1 147 ? -20.117 5.094 -12.787 1.00 56.25 147 ILE A O 1
ATOM 1122 N N . GLU A 1 148 ? -18.385 4.077 -11.811 1.00 62.84 148 GLU A N 1
ATOM 1123 C CA . GLU A 1 148 ? -17.946 5.272 -11.092 1.00 62.84 148 GLU A CA 1
ATOM 1124 C C . GLU A 1 148 ? -16.421 5.270 -10.937 1.00 62.84 148 GLU A C 1
ATOM 1126 O O . GLU A 1 148 ? -15.853 4.326 -10.379 1.00 62.84 148 GLU A O 1
ATOM 1131 N N . GLU A 1 149 ? -15.778 6.315 -11.461 1.00 72.06 149 GLU A N 1
ATOM 1132 C CA . GLU A 1 149 ? -14.349 6.593 -11.316 1.00 72.06 149 GLU A CA 1
ATOM 1133 C C . GLU A 1 149 ? -14.183 7.807 -10.400 1.00 72.06 149 GLU A C 1
ATOM 1135 O O . GLU A 1 149 ? -14.717 8.886 -10.665 1.00 72.06 149 GLU A O 1
ATOM 1140 N N . ARG A 1 150 ? -13.447 7.630 -9.302 1.00 83.06 150 ARG A N 1
ATOM 1141 C CA . ARG A 1 150 ? -13.091 8.709 -8.376 1.00 83.06 150 ARG A CA 1
ATOM 1142 C C . ARG A 1 150 ? -11.581 8.859 -8.328 1.00 83.06 150 ARG A C 1
ATOM 1144 O O . ARG A 1 150 ? -10.885 7.870 -8.165 1.00 83.06 150 ARG A O 1
ATOM 1151 N N . GLN A 1 151 ? -11.080 10.087 -8.351 1.00 90.12 151 GLN A N 1
ATOM 1152 C CA . GLN A 1 151 ? -9.671 10.349 -8.058 1.00 90.12 151 GLN A CA 1
ATOM 1153 C C . GLN A 1 151 ? -9.445 10.412 -6.536 1.00 90.12 151 GLN A C 1
ATOM 1155 O O . GLN A 1 151 ? -10.152 11.131 -5.822 1.00 90.12 151 GLN A O 1
ATOM 1160 N N . VAL A 1 152 ? -8.475 9.646 -6.035 1.00 92.00 152 VAL A N 1
ATOM 1161 C CA . VAL A 1 152 ? -8.039 9.618 -4.623 1.00 92.00 152 VAL A CA 1
ATOM 1162 C C . VAL A 1 152 ? -6.526 9.833 -4.524 1.00 92.00 152 VAL A C 1
ATOM 1164 O O . VAL A 1 152 ? -5.836 9.747 -5.533 1.00 92.00 152 VAL A O 1
ATOM 1167 N N . GLY A 1 153 ? -6.001 10.109 -3.326 1.00 92.44 153 GLY A N 1
ATOM 1168 C CA . GLY A 1 153 ? -4.552 10.102 -3.059 1.00 92.44 153 GLY A CA 1
ATOM 1169 C C . GLY A 1 153 ? -3.903 11.447 -2.719 1.00 92.44 153 GLY A C 1
ATOM 1170 O O . GLY A 1 153 ? -2.769 11.462 -2.259 1.00 92.44 153 GLY A O 1
ATOM 1171 N N . LEU A 1 154 ? -4.605 12.579 -2.843 1.00 94.88 154 LEU A N 1
ATOM 1172 C CA . LEU A 1 154 ? -4.054 13.884 -2.423 1.00 94.88 154 LEU A CA 1
ATOM 1173 C C . LEU A 1 154 ? -4.240 14.190 -0.926 1.00 94.88 154 LEU A C 1
ATOM 1175 O O . LEU A 1 154 ? -3.587 15.086 -0.388 1.00 94.88 154 LEU A O 1
ATOM 1179 N N . ALA A 1 155 ? -5.138 13.466 -0.264 1.00 93.75 155 ALA A N 1
ATOM 1180 C CA . ALA A 1 155 ? -5.422 13.584 1.160 1.00 93.75 155 ALA A CA 1
ATOM 1181 C C . ALA A 1 155 ? -6.009 12.264 1.684 1.00 93.75 155 ALA A C 1
ATOM 1183 O O . ALA A 1 155 ? -6.578 11.503 0.884 1.00 93.75 155 ALA A O 1
ATOM 1184 N N . PRO A 1 156 ? -5.954 12.017 3.008 1.00 94.12 156 PRO A N 1
ATOM 1185 C CA . PRO A 1 156 ? -6.627 10.882 3.609 1.00 94.12 156 PRO A CA 1
ATOM 1186 C C . PRO A 1 156 ? -8.116 10.900 3.282 1.00 94.12 156 PRO A C 1
ATOM 1188 O O . PRO A 1 156 ? -8.774 11.942 3.347 1.00 94.12 156 PRO A O 1
ATOM 1191 N N . SER A 1 157 ? -8.665 9.749 2.909 1.00 91.75 157 SER A N 1
ATOM 1192 C CA . SER A 1 157 ? -10.066 9.667 2.529 1.00 91.75 157 SER A CA 1
ATOM 1193 C C . SER A 1 157 ? -10.717 8.345 2.931 1.00 91.75 157 SER A C 1
ATOM 1195 O O . SER A 1 157 ? -10.158 7.269 2.695 1.00 91.75 157 SER A O 1
ATOM 1197 N N . PRO A 1 158 ? -11.941 8.396 3.489 1.00 90.38 158 PRO A N 1
ATOM 1198 C CA . PRO A 1 158 ? -12.737 7.199 3.652 1.00 90.38 158 PRO A CA 1
ATOM 1199 C C . PRO A 1 158 ? -13.177 6.702 2.272 1.00 90.38 158 PRO A C 1
ATOM 1201 O O . PRO A 1 158 ? -13.642 7.462 1.412 1.00 90.38 158 PRO A O 1
ATOM 1204 N N . CYS A 1 159 ? -13.055 5.399 2.076 1.00 86.44 159 CYS A N 1
ATOM 1205 C CA . CYS A 1 159 ? -13.468 4.681 0.886 1.00 86.44 159 CYS A CA 1
ATOM 1206 C C . CYS A 1 159 ? -14.471 3.596 1.287 1.00 86.44 159 CYS A C 1
ATOM 1208 O O . CYS A 1 159 ? -14.348 2.959 2.333 1.00 86.44 159 CYS A O 1
ATOM 1210 N N . SER A 1 160 ? -15.508 3.385 0.478 1.00 83.44 160 SER A N 1
ATOM 1211 C CA . SER A 1 160 ? -16.500 2.341 0.748 1.00 83.44 160 SER A CA 1
ATOM 1212 C C . SER A 1 160 ? -17.140 1.823 -0.532 1.00 83.44 160 SER A C 1
ATOM 1214 O O . SER A 1 160 ? -17.302 2.588 -1.482 1.00 83.44 160 SER A O 1
ATOM 1216 N N . ARG A 1 161 ? -17.571 0.552 -0.533 1.00 69.44 161 ARG A N 1
ATOM 1217 C CA . ARG A 1 161 ? -18.322 -0.068 -1.648 1.00 69.44 161 ARG A CA 1
ATOM 1218 C C . ARG A 1 161 ? -19.600 0.695 -2.017 1.00 69.44 161 ARG A C 1
ATOM 1220 O O . ARG A 1 161 ? -20.025 0.668 -3.165 1.00 69.44 161 ARG A O 1
ATOM 1227 N N . ARG A 1 162 ? -20.255 1.332 -1.040 1.00 62.09 162 ARG A N 1
ATOM 1228 C CA . ARG A 1 162 ? -21.389 2.242 -1.258 1.00 62.09 162 ARG A CA 1
ATOM 1229 C C . ARG A 1 162 ? -20.939 3.653 -0.940 1.00 62.09 162 ARG A C 1
ATOM 1231 O O . ARG A 1 162 ? -21.114 4.115 0.187 1.00 62.09 162 ARG A O 1
ATOM 1238 N N . TRP A 1 163 ? -20.407 4.342 -1.939 1.00 44.91 163 TRP A N 1
ATOM 1239 C CA . TRP A 1 163 ? -20.244 5.778 -1.824 1.00 44.91 163 TRP A CA 1
ATOM 1240 C C . TRP A 1 163 ? -21.625 6.431 -1.666 1.00 44.91 163 TRP A C 1
ATOM 1242 O O . TRP A 1 163 ? -22.553 6.185 -2.438 1.00 44.91 163 TRP A O 1
ATOM 1252 N N . ARG A 1 164 ? -21.784 7.220 -0.603 1.00 42.62 164 ARG A N 1
ATOM 1253 C CA . ARG A 1 164 ? -22.812 8.256 -0.522 1.00 42.62 164 ARG A CA 1
ATOM 1254 C C . ARG A 1 164 ? -22.052 9.574 -0.666 1.00 42.62 164 ARG A C 1
ATOM 1256 O O . ARG A 1 164 ? -21.110 9.756 0.109 1.00 42.62 164 ARG A O 1
ATOM 1263 N N . PRO A 1 165 ? -22.428 10.479 -1.585 1.00 38.75 165 PRO A N 1
ATOM 1264 C CA . PRO A 1 165 ? -21.913 11.837 -1.534 1.00 38.75 165 PRO A CA 1
ATOM 1265 C C . PRO A 1 165 ? -22.150 12.365 -0.125 1.00 38.75 165 PRO A C 1
ATOM 1267 O O . PRO A 1 165 ? -23.267 12.261 0.395 1.00 38.75 165 PRO A O 1
ATOM 1270 N N . GLY A 1 166 ? -21.092 12.845 0.525 1.00 40.34 166 GLY A N 1
ATOM 1271 C CA . GLY A 1 166 ? -21.216 13.443 1.844 1.00 40.34 166 GLY A CA 1
ATOM 1272 C C . GLY A 1 166 ? -22.275 14.539 1.788 1.00 40.34 166 GLY A C 1
ATOM 1273 O O . GLY A 1 166 ? -22.190 15.445 0.962 1.00 40.34 166 GLY A O 1
ATOM 1274 N N . ARG A 1 167 ? -23.274 14.480 2.676 1.00 36.19 167 ARG A N 1
ATOM 1275 C CA . ARG A 1 167 ? -23.902 15.725 3.115 1.00 36.19 167 ARG A CA 1
ATOM 1276 C C . ARG A 1 167 ? -22.781 16.525 3.760 1.00 36.19 167 ARG A C 1
ATOM 1278 O O . ARG A 1 167 ? -22.161 16.036 4.704 1.00 36.19 167 ARG A O 1
ATOM 1285 N N . ALA A 1 168 ? -22.522 17.723 3.246 1.00 35.19 168 ALA A N 1
ATOM 1286 C CA . ALA A 1 168 ? -21.797 18.730 4.003 1.00 35.19 168 ALA A CA 1
ATOM 1287 C C . ALA A 1 168 ? -22.403 18.806 5.420 1.00 35.19 168 ALA A C 1
ATOM 1289 O O . ALA A 1 168 ? -23.623 18.625 5.552 1.00 35.19 168 ALA A O 1
ATOM 1290 N N . PRO A 1 169 ? -21.603 19.035 6.477 1.00 36.78 169 PRO A N 1
ATOM 1291 C CA . PRO A 1 169 ? -22.170 19.317 7.785 1.00 36.78 169 PRO A CA 1
ATOM 1292 C C . PRO A 1 169 ? -23.147 20.479 7.609 1.00 36.78 169 PRO A C 1
ATOM 1294 O O . PRO A 1 169 ? -22.787 21.526 7.069 1.00 36.78 169 PRO A O 1
ATOM 1297 N N . ALA A 1 170 ? -24.409 20.257 7.976 1.00 37.53 170 ALA A N 1
ATOM 1298 C CA . ALA A 1 170 ? -25.389 21.323 7.997 1.00 37.53 170 ALA A CA 1
ATOM 1299 C C . ALA A 1 170 ? -24.866 22.366 8.985 1.00 37.53 170 ALA A C 1
ATOM 1301 O O . ALA A 1 170 ? -24.848 22.123 10.191 1.00 37.53 170 ALA A O 1
ATOM 1302 N N . LEU A 1 171 ? -24.387 23.495 8.465 1.00 38.09 171 LEU A N 1
ATOM 1303 C CA . LEU A 1 171 ? -24.199 24.698 9.255 1.00 38.09 171 LEU A CA 1
ATOM 1304 C C . LEU A 1 171 ? -25.579 25.030 9.820 1.0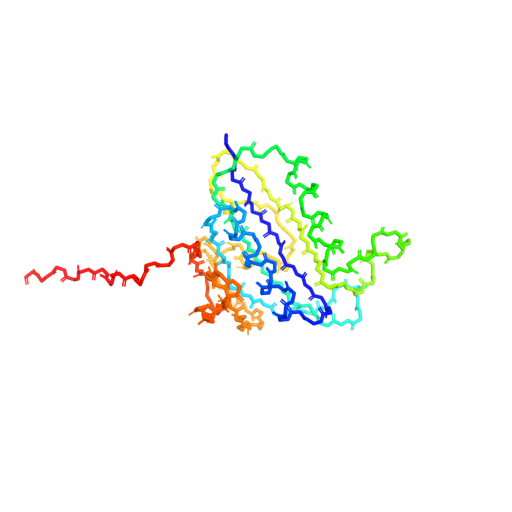0 38.09 171 LEU A C 1
ATOM 1306 O O . LEU A 1 171 ? -26.466 25.464 9.090 1.00 38.09 171 LEU A O 1
ATOM 1310 N N . THR A 1 172 ? -25.788 24.733 11.098 1.00 39.12 172 THR A N 1
ATOM 1311 C CA . THR A 1 172 ? -26.946 25.217 11.843 1.00 39.12 172 THR A CA 1
ATOM 1312 C C . THR A 1 172 ? -26.861 26.740 11.868 1.00 39.12 172 THR A C 1
ATOM 1314 O O . THR A 1 172 ? -25.892 27.253 12.438 1.00 39.12 172 THR A O 1
ATOM 1317 N N . PRO A 1 173 ? -27.810 27.478 11.269 1.00 49.28 173 PRO A N 1
ATOM 1318 C CA . PRO A 1 173 ? -27.876 28.909 11.496 1.00 49.28 173 PRO A CA 1
ATOM 1319 C C . PRO A 1 173 ? -28.305 29.126 12.953 1.00 49.28 173 PRO A C 1
ATOM 1321 O O . PRO A 1 173 ? -29.288 28.538 13.409 1.00 49.28 173 PRO A O 1
ATOM 1324 N N . ARG A 1 174 ? -27.507 29.903 13.688 1.00 47.94 174 ARG A N 1
ATOM 1325 C CA . ARG A 1 174 ? -27.957 30.578 14.908 1.00 47.94 174 ARG A CA 1
ATOM 1326 C C . ARG A 1 174 ? -28.716 31.837 14.528 1.00 47.94 174 ARG A C 1
ATOM 1328 O O . ARG A 1 174 ? -28.323 32.448 13.510 1.00 47.94 174 ARG A O 1
#

Secondary structure (DSSP, 8-state):
-BEEEEEEEESSSHHHHHHHHHHHHHHHHSEEEE---EEEPPSSSSS-EEEEEEEEPPB---HHHHHHHHHHHHHHTT--SSSTTTTTS--S-EEEEEEEESSS--TT----HHHHHHHHHHTTS----SEE--EEEE--EETTEE--EEEE-SS-EEEESS--PPPPP-----

Sequence (174 aa):
MTCSICSIGSNLDPHQHVSQAVGELLVHFGRLQLSSVIQTKPVGMHSAMISSTACSSPSELAPHQLKAHFVAMELAHGRDRSDPRCKVLDRPLDIDILASSQSDDFSTARVDAYLDELLAELYGRGQVHDRKVTLPLHTRLMAGKVIEERQVGLAPSPCSRRWRPGRAPALTPR

pLDDT: mean 84.15, std 16.11, range [35.19, 96.75]

Radius of gyration: 16.41 Å; chains: 1; bounding box: 46×48×34 Å

Foldseek 3Di:
DKKFKKKKKFFPPTLVLSQVVVQVLQVVQQKKWKFAWFWADDDLEDGIMIMIMIIGDDDPDDPVRVVVVQVVSQVVQPQDPPPPCSVRYGGGMDMDTQDMDNDSDCLPGDDPPQCNQRSCQSVPNHHDPGHTDWHWHQLDDDPNDRDDTDIGRPGTDMDGSDDDPDDDPPPDDD

InterPro domains:
  IPR000550 7,8-Dihydro-6-hydroxymethylpterin-pyrophosphokinase, HPPK [PF01288] (6-101)
  IPR035907 7,8-Dihydro-6-hydroxymethylpterin-pyrophosphokinase HPPK superfamily [G3DSA:3.30.70.560] (4-150)
  IPR035907 7,8-Dihydro-6-hydroxymethylpterin-pyrophosphokinase HPPK superfamily [SSF55083] (2-101)